Protein AF-A0A151SJ40-F1 (afdb_monomer_lite)

pLDDT: mean 76.91, std 13.56, range [43.62, 94.94]

Structure (mmCIF, N/CA/C/O backbone):
data_AF-A0A151SJ40-F1
#
_entry.id   AF-A0A151SJ40-F1
#
loop_
_atom_site.group_PDB
_atom_site.id
_atom_site.type_symbol
_atom_site.label_atom_id
_atom_site.label_alt_id
_atom_site.label_comp_id
_atom_site.label_asym_id
_atom_site.label_entity_id
_atom_site.label_seq_id
_atom_site.pdbx_PDB_ins_code
_atom_site.Cartn_x
_atom_site.Cartn_y
_atom_site.Cartn_z
_atom_site.occupancy
_atom_site.B_iso_or_equiv
_atom_site.auth_seq_id
_atom_site.auth_comp_id
_atom_site.auth_asym_id
_atom_site.auth_atom_id
_atom_site.pdbx_PDB_model_num
ATOM 1 N N . MET A 1 1 ? -0.707 9.673 -5.184 1.00 43.62 1 MET A N 1
ATOM 2 C CA . MET A 1 1 ? 0.121 8.482 -5.457 1.00 43.62 1 MET A CA 1
ATOM 3 C C . MET A 1 1 ? -0.643 7.648 -6.468 1.00 43.62 1 MET A C 1
ATOM 5 O O . MET A 1 1 ? -1.659 7.075 -6.103 1.00 43.62 1 MET A O 1
ATOM 9 N N . CYS A 1 2 ? -0.255 7.710 -7.741 1.00 48.81 2 CYS A N 1
ATOM 10 C CA . CYS A 1 2 ? -0.964 7.043 -8.834 1.00 48.81 2 CYS A CA 1
ATOM 11 C C . CYS A 1 2 ? -0.187 5.794 -9.246 1.00 48.81 2 CYS A C 1
ATOM 13 O O . CYS A 1 2 ? 1.024 5.862 -9.432 1.00 48.81 2 CYS A O 1
ATOM 15 N N . VAL A 1 3 ? -0.887 4.668 -9.358 1.00 57.59 3 VAL A N 1
ATOM 16 C CA . VAL A 1 3 ? -0.357 3.432 -9.937 1.00 57.59 3 VAL A CA 1
ATOM 17 C C . VAL A 1 3 ? -0.760 3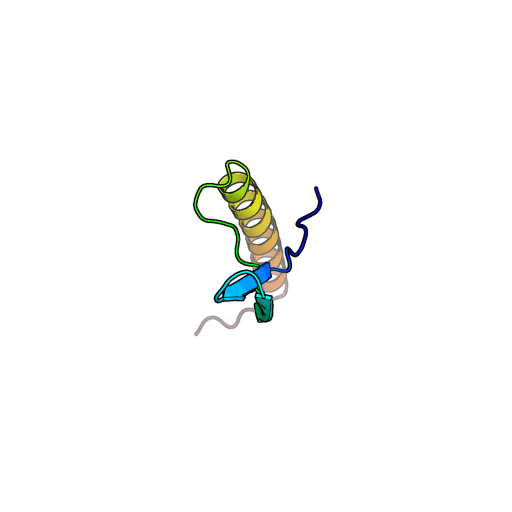.445 -11.407 1.00 57.59 3 VAL A C 1
ATOM 19 O O . VAL A 1 3 ? -1.950 3.416 -11.712 1.00 57.59 3 VAL A O 1
ATOM 22 N N . GLU A 1 4 ? 0.212 3.557 -12.309 1.00 59.41 4 GLU A N 1
ATOM 23 C CA . GLU A 1 4 ? -0.045 3.586 -13.751 1.00 59.41 4 GLU A CA 1
ATOM 24 C C . GLU A 1 4 ? 0.008 2.182 -14.358 1.00 59.41 4 GLU A C 1
ATOM 26 O O . GLU A 1 4 ? 0.876 1.364 -14.041 1.00 59.41 4 GLU A O 1
ATOM 31 N N . ILE A 1 5 ? -0.942 1.910 -15.251 1.00 65.25 5 ILE A N 1
ATOM 32 C CA . ILE A 1 5 ? -1.005 0.676 -16.034 1.00 65.25 5 ILE A CA 1
ATOM 33 C C . ILE A 1 5 ? -0.037 0.827 -17.207 1.00 65.25 5 ILE A C 1
ATOM 35 O O . ILE A 1 5 ? -0.164 1.754 -18.004 1.00 65.25 5 ILE A O 1
ATOM 39 N N . VAL A 1 6 ? 0.924 -0.091 -17.328 1.00 65.00 6 VAL A N 1
ATOM 40 C CA . VAL A 1 6 ? 1.895 -0.072 -18.428 1.00 65.00 6 VAL A CA 1
ATOM 41 C C . VAL A 1 6 ? 1.515 -1.117 -19.470 1.00 65.00 6 VAL A C 1
ATOM 43 O O . VAL A 1 6 ? 1.425 -2.310 -19.177 1.00 65.00 6 VAL A O 1
ATOM 46 N N . HIS A 1 7 ? 1.322 -0.656 -20.702 1.00 73.81 7 HIS A N 1
ATOM 47 C CA . HIS A 1 7 ? 1.056 -1.496 -21.862 1.00 73.81 7 HIS A CA 1
ATOM 48 C C . HIS A 1 7 ? 2.365 -1.850 -22.573 1.00 73.81 7 HIS A C 1
ATOM 50 O O . HIS A 1 7 ? 3.161 -0.966 -22.890 1.00 73.81 7 HIS A O 1
ATOM 56 N N . TYR A 1 8 ? 2.580 -3.137 -22.845 1.00 76.69 8 TYR A N 1
ATOM 57 C CA . TYR A 1 8 ? 3.772 -3.624 -23.538 1.00 76.69 8 TYR A CA 1
ATOM 58 C C . TYR A 1 8 ? 3.397 -4.221 -24.893 1.00 76.69 8 TYR A C 1
ATOM 60 O O . TYR A 1 8 ? 2.318 -4.779 -25.063 1.00 76.69 8 TYR A O 1
ATOM 68 N N . HIS A 1 9 ? 4.311 -4.146 -25.856 1.00 80.38 9 HIS A N 1
ATOM 69 C CA . HIS A 1 9 ? 4.204 -4.858 -27.128 1.00 80.38 9 HIS A CA 1
ATOM 70 C C . HIS A 1 9 ? 5.339 -5.871 -27.223 1.00 80.38 9 HIS A C 1
ATOM 72 O O . HIS A 1 9 ? 6.476 -5.536 -26.884 1.00 80.38 9 HIS A O 1
ATOM 78 N N . ALA A 1 10 ? 5.056 -7.086 -27.699 1.00 78.88 10 ALA A N 1
ATOM 79 C CA . ALA A 1 10 ? 6.134 -8.007 -28.037 1.00 78.88 10 ALA A CA 1
ATOM 80 C C . ALA A 1 10 ? 6.782 -7.546 -29.348 1.00 78.88 10 ALA A C 1
ATOM 82 O O . ALA A 1 10 ? 6.095 -7.137 -30.283 1.00 78.88 10 ALA A O 1
ATOM 83 N N . LEU A 1 11 ? 8.108 -7.593 -29.417 1.00 86.50 11 LEU A N 1
ATOM 84 C CA . LEU A 1 11 ? 8.857 -7.316 -30.639 1.00 86.50 11 LEU A CA 1
ATOM 85 C C . LEU A 1 11 ? 9.382 -8.641 -31.185 1.00 86.50 11 LEU A C 1
ATOM 87 O O . LEU A 1 11 ? 10.214 -9.281 -30.547 1.00 86.50 11 LEU A O 1
ATOM 91 N N . VAL A 1 12 ? 8.914 -9.037 -32.367 1.00 82.31 12 VAL A N 1
ATOM 92 C CA . VAL A 1 12 ? 9.403 -10.217 -33.091 1.00 82.31 12 VAL A CA 1
ATOM 93 C C . VAL A 1 12 ? 9.970 -9.730 -34.413 1.00 82.31 12 VAL A C 1
ATOM 95 O O . VAL A 1 12 ? 9.282 -9.053 -35.166 1.00 82.31 12 VAL A O 1
ATOM 98 N N . ASN A 1 13 ? 11.247 -10.006 -34.685 1.00 87.75 13 ASN A N 1
ATOM 99 C CA . ASN A 1 13 ? 11.933 -9.535 -35.897 1.00 87.75 13 ASN A CA 1
ATOM 100 C C . ASN A 1 13 ? 11.831 -8.012 -36.139 1.00 87.75 13 ASN A C 1
ATOM 102 O O . ASN A 1 13 ? 11.827 -7.565 -37.280 1.00 87.75 13 ASN A O 1
ATOM 106 N N . LYS A 1 14 ? 11.791 -7.211 -35.062 1.00 83.88 14 LYS A N 1
ATOM 107 C CA . LYS A 1 14 ? 11.583 -5.743 -35.067 1.00 83.88 14 LYS A CA 1
ATOM 108 C C . LYS A 1 14 ? 10.171 -5.283 -35.453 1.00 83.88 14 LYS A C 1
ATOM 110 O O . LYS A 1 14 ? 9.923 -4.079 -35.467 1.00 83.88 14 LYS A O 1
ATOM 115 N N . GLU A 1 15 ? 9.239 -6.201 -35.675 1.00 84.69 15 GLU A N 1
ATOM 116 C CA . GLU A 1 15 ? 7.822 -5.883 -35.824 1.00 84.69 15 GLU A CA 1
ATOM 117 C C . GLU A 1 15 ? 7.091 -6.012 -34.486 1.00 84.69 15 GLU A C 1
ATOM 119 O O . GLU A 1 15 ? 7.367 -6.901 -33.676 1.00 84.69 15 GLU A O 1
ATOM 124 N N . LYS A 1 16 ? 6.162 -5.083 -34.232 1.00 83.06 16 LYS A N 1
ATOM 125 C CA . LYS A 1 16 ? 5.327 -5.088 -33.027 1.00 83.06 16 LYS A CA 1
ATOM 126 C C . LYS A 1 16 ? 4.234 -6.139 -33.198 1.00 83.06 16 LYS A C 1
ATOM 128 O O . LYS A 1 16 ? 3.314 -5.943 -33.986 1.00 83.06 16 LYS A O 1
ATOM 133 N N . VAL A 1 17 ? 4.313 -7.225 -32.438 1.00 82.06 17 VAL A N 1
ATOM 134 C CA . VAL A 1 17 ? 3.340 -8.318 -32.460 1.00 82.06 17 VAL A CA 1
ATOM 135 C C . VAL A 1 17 ? 2.591 -8.346 -31.133 1.00 82.06 17 VAL A C 1
ATOM 137 O O . VAL A 1 17 ? 3.160 -8.627 -30.083 1.00 82.06 17 VAL A O 1
ATOM 140 N N . GLY A 1 18 ? 1.289 -8.067 -31.190 1.00 76.81 18 GLY A N 1
ATOM 141 C CA . GLY A 1 18 ? 0.385 -8.196 -30.047 1.00 76.81 18 GLY A CA 1
ATOM 142 C C . GLY A 1 18 ? 0.561 -7.137 -28.952 1.00 76.81 18 GLY A C 1
ATOM 143 O O . GLY A 1 18 ? 1.595 -6.478 -28.815 1.00 76.81 18 GLY A O 1
ATOM 144 N N . LEU A 1 19 ? -0.502 -6.954 -28.173 1.00 78.75 19 LEU A N 1
ATOM 145 C CA . LEU A 1 19 ? -0.529 -6.107 -26.985 1.00 78.75 19 LEU A CA 1
ATOM 146 C C . LEU A 1 19 ? -0.498 -7.022 -25.759 1.00 78.75 19 LEU A C 1
ATOM 148 O O . LEU A 1 19 ? -1.413 -7.817 -25.549 1.00 78.75 19 LEU A O 1
ATOM 152 N N . ILE A 1 20 ? 0.565 -6.924 -24.968 1.00 73.31 20 ILE A N 1
ATOM 153 C CA . ILE A 1 20 ? 0.695 -7.624 -23.695 1.00 73.31 20 ILE A CA 1
ATOM 154 C C . ILE A 1 20 ? 0.157 -6.697 -22.611 1.00 73.31 20 ILE A C 1
ATOM 156 O O . ILE A 1 20 ? 0.768 -5.685 -22.252 1.00 73.31 20 ILE A O 1
ATOM 160 N N . PHE A 1 21 ? -0.996 -7.073 -22.072 1.00 69.06 21 PHE A N 1
ATOM 161 C CA . PHE A 1 21 ? -1.510 -6.496 -20.844 1.00 69.06 21 PHE A CA 1
ATOM 162 C C . PHE A 1 21 ? -0.786 -7.162 -19.676 1.00 69.06 21 PHE A C 1
ATOM 164 O O . PHE A 1 21 ? -1.103 -8.292 -19.306 1.00 69.06 21 PHE A O 1
ATOM 171 N N . LEU A 1 22 ? 0.206 -6.483 -19.098 1.00 62.34 22 LEU A N 1
ATOM 172 C CA . LEU A 1 22 ? 0.664 -6.876 -17.771 1.00 62.34 22 LEU A CA 1
ATOM 173 C C . LEU A 1 22 ? -0.449 -6.492 -16.796 1.00 62.34 22 LEU A C 1
ATOM 175 O O . LEU A 1 22 ? -0.804 -5.318 -16.691 1.00 62.34 22 LEU A O 1
ATOM 179 N N . GLY A 1 23 ? -1.033 -7.488 -16.128 1.00 58.62 23 GLY A N 1
ATOM 180 C CA . GLY A 1 23 ? -1.979 -7.241 -15.045 1.00 58.62 23 GLY A CA 1
ATOM 181 C C . GLY A 1 23 ? -1.350 -6.297 -14.021 1.00 58.62 23 GLY A C 1
ATOM 182 O O . GLY A 1 23 ? -0.142 -6.358 -13.782 1.00 58.62 23 GLY A O 1
ATOM 183 N N . SER A 1 24 ? -2.157 -5.406 -13.450 1.00 60.88 24 SER A N 1
ATOM 184 C CA . SER A 1 24 ? -1.772 -4.416 -12.441 1.00 60.88 24 SER A CA 1
ATOM 185 C C . SER A 1 24 ? -1.390 -5.087 -11.114 1.00 60.88 24 SER A C 1
ATOM 187 O O . SER A 1 24 ? -2.069 -4.971 -10.100 1.00 60.88 24 SER A O 1
ATOM 189 N N . GLY A 1 25 ? -0.287 -5.827 -11.132 1.00 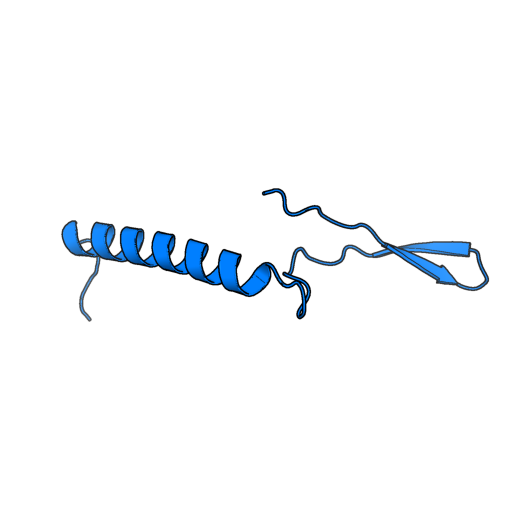58.66 25 GLY A N 1
ATOM 190 C CA . GLY A 1 25 ? 0.435 -6.278 -9.958 1.00 58.66 25 GLY A CA 1
ATOM 191 C C . GLY A 1 25 ? 1.500 -5.253 -9.591 1.00 58.66 25 GLY A C 1
ATOM 192 O O . GLY A 1 25 ? 2.143 -4.659 -10.458 1.00 58.66 25 GLY A O 1
ATOM 193 N N . LEU A 1 26 ? 1.703 -5.055 -8.292 1.00 58.88 26 LEU A N 1
ATOM 194 C CA . LEU A 1 26 ? 2.871 -4.346 -7.787 1.00 58.88 26 LEU A CA 1
ATOM 195 C C . LEU A 1 26 ? 4.123 -5.081 -8.263 1.00 58.88 26 LEU A C 1
ATOM 197 O O . LEU A 1 26 ? 4.314 -6.255 -7.941 1.00 58.88 26 LEU A O 1
ATOM 201 N N . LYS A 1 27 ? 4.950 -4.408 -9.071 1.00 63.00 27 LYS A N 1
ATOM 202 C CA . LYS A 1 27 ? 6.218 -4.974 -9.531 1.00 63.00 27 LYS A CA 1
ATOM 203 C C . LYS A 1 27 ? 7.043 -5.318 -8.295 1.00 63.00 27 LYS A C 1
ATOM 205 O O . LYS A 1 27 ? 7.393 -4.437 -7.515 1.00 63.00 27 LYS A O 1
ATOM 210 N N . GLN A 1 28 ? 7.319 -6.603 -8.102 1.00 55.53 28 GLN A N 1
ATOM 211 C CA . GLN A 1 28 ? 8.152 -7.082 -7.007 1.00 55.53 28 GLN A CA 1
ATOM 212 C C . GLN A 1 28 ? 9.517 -6.379 -7.110 1.00 55.53 28 GLN A C 1
ATOM 214 O O . GLN A 1 28 ? 10.210 -6.524 -8.114 1.00 55.53 28 GLN A O 1
ATOM 219 N N . GLY A 1 29 ? 9.849 -5.546 -6.119 1.00 58.00 29 GLY A N 1
ATOM 220 C CA . GLY A 1 29 ? 11.030 -4.671 -6.146 1.00 58.00 29 GLY A CA 1
ATOM 221 C C . GLY A 1 29 ? 10.743 -3.172 -6.302 1.00 58.00 29 GLY A C 1
ATOM 222 O O . GLY A 1 29 ? 11.686 -2.388 -6.248 1.00 58.00 29 GLY A O 1
ATOM 223 N N . ASP A 1 30 ? 9.484 -2.743 -6.448 1.00 66.44 30 ASP A N 1
ATOM 224 C CA . ASP A 1 30 ? 9.135 -1.323 -6.326 1.00 66.44 30 ASP A CA 1
ATOM 225 C C . ASP A 1 30 ? 9.276 -0.895 -4.849 1.00 66.44 30 ASP A C 1
ATOM 227 O O . ASP A 1 30 ? 8.590 -1.474 -3.989 1.00 66.44 30 ASP A O 1
ATOM 231 N N . PRO A 1 31 ? 10.140 0.093 -4.531 1.00 62.97 31 PRO A N 1
ATOM 232 C CA . PRO A 1 31 ? 10.377 0.556 -3.162 1.00 62.97 31 PRO A CA 1
ATOM 233 C C . PRO A 1 31 ? 9.110 1.065 -2.456 1.00 62.97 31 PRO A C 1
ATOM 235 O O . PRO A 1 31 ? 9.097 1.175 -1.231 1.00 62.97 31 PRO A O 1
ATOM 238 N N . LEU A 1 32 ? 8.031 1.348 -3.193 1.00 68.50 32 LEU A N 1
ATOM 239 C CA . LEU A 1 32 ? 6.750 1.806 -2.655 1.00 68.50 32 LEU A CA 1
ATOM 240 C C . LEU A 1 32 ? 5.792 0.671 -2.264 1.00 68.50 32 LEU A C 1
ATOM 242 O O . LEU A 1 32 ? 4.846 0.906 -1.507 1.00 68.50 32 LEU A O 1
ATOM 246 N N . SER A 1 33 ? 6.040 -0.562 -2.718 1.00 74.31 33 SER A N 1
ATOM 247 C CA . SER A 1 33 ? 5.178 -1.723 -2.434 1.00 74.31 33 SER A CA 1
ATOM 248 C C . SER A 1 33 ? 4.942 -1.985 -0.943 1.00 74.31 33 SER A C 1
ATOM 250 O O . SER A 1 33 ? 3.790 -2.216 -0.567 1.00 74.31 33 SER A O 1
ATOM 252 N N . PRO A 1 34 ? 5.967 -1.915 -0.067 1.00 78.19 34 PRO A N 1
ATOM 253 C CA . PRO A 1 34 ? 5.775 -2.129 1.366 1.00 78.19 34 PRO A CA 1
ATOM 254 C C . PRO A 1 34 ? 4.863 -1.071 1.997 1.00 78.19 34 PRO A C 1
ATOM 256 O O . PRO A 1 34 ? 4.018 -1.398 2.826 1.00 78.19 34 PRO A O 1
ATOM 259 N N . TYR A 1 35 ? 4.977 0.189 1.570 1.00 83.38 35 TYR A N 1
ATOM 260 C CA . TYR A 1 35 ? 4.153 1.284 2.086 1.00 83.38 35 TYR A CA 1
ATOM 261 C C . TYR A 1 35 ? 2.693 1.151 1.650 1.00 83.38 35 TYR A C 1
ATOM 263 O O . TYR A 1 35 ? 1.791 1.317 2.467 1.00 83.38 35 TYR A O 1
ATOM 271 N N . LEU A 1 36 ? 2.451 0.785 0.389 1.00 81.81 36 LEU A N 1
ATOM 272 C CA . LEU A 1 36 ? 1.103 0.502 -0.112 1.00 81.81 36 LEU A CA 1
ATOM 273 C C . LEU A 1 36 ? 0.455 -0.672 0.622 1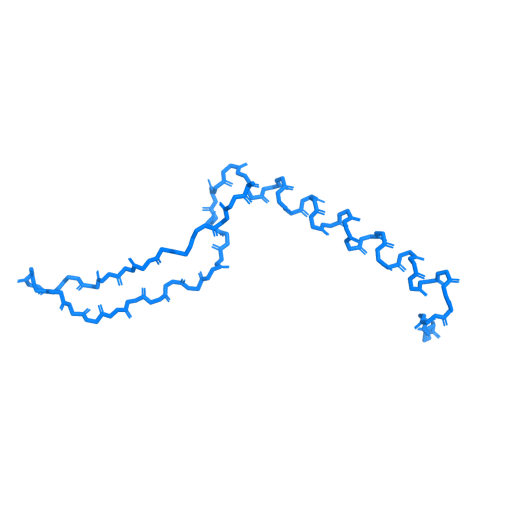.00 81.81 36 LEU A C 1
ATOM 275 O O . LEU A 1 36 ? -0.722 -0.597 0.973 1.00 81.81 36 LEU A O 1
ATOM 279 N N . PHE A 1 37 ? 1.222 -1.730 0.894 1.00 83.62 37 PHE A N 1
ATOM 280 C CA . PHE A 1 37 ? 0.742 -2.866 1.672 1.00 83.62 37 PHE A CA 1
ATOM 281 C C . PHE A 1 37 ? 0.345 -2.449 3.094 1.00 83.62 37 PHE A C 1
ATOM 283 O O . PHE A 1 37 ? -0.756 -2.767 3.534 1.00 83.62 37 PHE A O 1
ATOM 290 N N . ILE A 1 38 ? 1.191 -1.681 3.790 1.00 87.56 38 ILE A N 1
ATOM 291 C CA . ILE A 1 38 ? 0.900 -1.175 5.141 1.00 87.56 38 ILE A CA 1
ATOM 292 C C . ILE A 1 38 ? -0.373 -0.318 5.147 1.00 87.56 38 ILE A C 1
ATOM 294 O O . ILE A 1 38 ? -1.257 -0.547 5.971 1.00 87.56 38 ILE A O 1
ATOM 298 N N . LEU A 1 39 ? -0.502 0.620 4.204 1.00 89.12 39 LEU A N 1
ATOM 299 C CA . LEU A 1 39 ? -1.682 1.482 4.085 1.00 89.12 39 LEU A CA 1
ATOM 300 C C . LEU A 1 39 ? -2.957 0.673 3.798 1.00 89.12 39 LEU A C 1
ATOM 302 O O . LEU A 1 39 ? -3.999 0.913 4.413 1.00 89.12 39 LEU A O 1
ATOM 306 N N . GLY A 1 40 ? -2.873 -0.316 2.905 1.00 91.06 40 GLY A N 1
ATOM 307 C CA . GLY A 1 40 ? -3.978 -1.229 2.616 1.00 91.06 40 GLY A CA 1
ATOM 308 C C . GLY A 1 40 ? -4.391 -2.048 3.841 1.00 91.06 40 GLY A C 1
ATOM 309 O O . GLY A 1 40 ? -5.577 -2.131 4.162 1.00 91.06 40 GLY A O 1
ATOM 310 N N . MET A 1 41 ? -3.416 -2.589 4.574 1.00 94.00 41 MET A N 1
ATOM 311 C CA . MET A 1 41 ? -3.649 -3.365 5.794 1.00 94.00 41 MET A CA 1
ATOM 312 C C . MET A 1 41 ? -4.242 -2.523 6.926 1.00 94.00 41 MET A C 1
ATOM 314 O O . MET A 1 41 ? -5.115 -3.002 7.651 1.00 94.00 41 MET A O 1
ATOM 318 N N . GLU A 1 42 ? -3.830 -1.264 7.073 1.00 94.69 42 GLU A N 1
ATOM 319 C CA . GLU A 1 42 ? -4.412 -0.353 8.059 1.00 94.69 42 GLU A CA 1
ATOM 320 C C . GLU A 1 42 ? -5.889 -0.065 7.747 1.00 94.69 42 GLU A C 1
ATOM 322 O O . GLU A 1 42 ? -6.746 -0.132 8.637 1.00 94.69 42 GLU A O 1
ATOM 327 N N . GLY A 1 43 ? -6.205 0.198 6.474 1.00 94.19 43 GLY A N 1
ATOM 328 C CA . GLY A 1 43 ? -7.578 0.359 5.999 1.00 94.19 43 GLY A CA 1
ATOM 329 C C . GLY A 1 43 ? -8.423 -0.891 6.251 1.00 94.19 43 GLY A C 1
ATOM 330 O O . GLY A 1 43 ? -9.504 -0.801 6.838 1.00 94.19 43 GLY A O 1
ATOM 331 N N . LEU A 1 44 ? -7.901 -2.067 5.896 1.00 93.88 44 LEU A N 1
ATOM 332 C CA . LEU A 1 44 ? -8.559 -3.351 6.133 1.00 93.88 44 LEU A CA 1
ATOM 333 C C . LEU A 1 44 ? -8.804 -3.606 7.629 1.00 93.88 44 LEU A C 1
ATOM 335 O O . LEU A 1 44 ? -9.906 -3.988 8.014 1.00 93.88 44 LEU A O 1
ATOM 339 N N . SER A 1 45 ? -7.822 -3.333 8.493 1.00 93.94 45 SER A N 1
ATOM 340 C CA . SER A 1 45 ? -7.961 -3.480 9.948 1.00 93.94 45 SER A CA 1
ATOM 341 C C . SER A 1 45 ? -9.082 -2.598 10.508 1.00 93.94 45 SER A C 1
ATOM 343 O O . SER A 1 45 ? -9.893 -3.055 11.318 1.00 93.94 45 SER A O 1
ATOM 345 N N . LYS A 1 46 ? -9.180 -1.341 10.051 1.00 94.94 46 LYS A N 1
ATOM 346 C CA . LYS A 1 46 ? -10.263 -0.420 10.441 1.00 94.94 46 LYS A CA 1
ATOM 347 C C . LYS A 1 46 ? -11.629 -0.927 9.979 1.00 94.94 46 LYS A C 1
ATOM 349 O O . LYS A 1 46 ? -12.587 -0.869 10.749 1.00 94.94 46 LYS A O 1
ATOM 354 N N . LEU A 1 47 ? -11.717 -1.451 8.756 1.00 93.69 47 LEU A N 1
ATOM 355 C CA . LEU A 1 47 ? -12.948 -2.036 8.223 1.00 93.69 47 LEU A CA 1
ATOM 356 C C . LEU A 1 47 ? -13.381 -3.261 9.035 1.00 93.69 47 LEU A C 1
ATOM 358 O O . LEU A 1 47 ? -14.523 -3.312 9.480 1.00 93.69 47 LEU A O 1
ATOM 362 N N . LEU A 1 48 ? -12.467 -4.188 9.324 1.00 92.12 48 LEU A N 1
ATOM 363 C CA . LEU A 1 48 ? -12.759 -5.372 10.137 1.00 92.12 48 LEU A CA 1
ATOM 364 C C . LEU A 1 48 ? -13.226 -5.003 11.550 1.00 92.12 48 LEU A C 1
ATOM 366 O O . LEU A 1 48 ? -14.206 -5.559 12.041 1.00 92.12 48 LEU A O 1
ATOM 370 N N . LYS A 1 49 ? -12.591 -4.013 12.189 1.00 92.44 49 LYS A N 1
ATOM 371 C CA . LYS A 1 49 ? -13.039 -3.490 13.492 1.00 92.44 49 LYS A CA 1
ATOM 372 C C . LYS A 1 49 ? -14.449 -2.907 13.421 1.00 92.44 49 LYS A C 1
ATOM 374 O O . LYS A 1 49 ? -15.238 -3.120 14.336 1.00 92.44 49 LYS A O 1
ATOM 379 N N . LYS A 1 50 ? -14.780 -2.197 12.338 1.00 92.81 50 LYS A N 1
ATOM 380 C CA . LYS A 1 50 ? -16.115 -1.627 12.118 1.00 92.81 50 LYS A CA 1
ATOM 381 C C . LYS A 1 50 ? -17.178 -2.713 11.948 1.00 92.81 50 LYS A C 1
ATOM 383 O O . LYS A 1 50 ? -18.236 -2.596 12.554 1.00 92.81 50 LYS A O 1
ATOM 388 N N . VAL A 1 51 ? -16.897 -3.751 11.161 1.00 91.88 51 VAL A N 1
ATOM 389 C CA . VAL A 1 51 ? -17.814 -4.889 10.959 1.00 91.88 51 VAL A CA 1
ATOM 390 C C . VAL A 1 51 ? -17.986 -5.671 12.268 1.00 91.88 51 VAL A C 1
ATOM 392 O O . VAL A 1 51 ? -19.111 -5.971 12.659 1.00 91.88 51 VAL A O 1
ATOM 395 N N . LYS A 1 52 ? -16.900 -5.889 13.027 1.00 89.12 52 LYS A N 1
ATOM 396 C CA . LYS A 1 52 ? -16.962 -6.502 14.365 1.00 89.12 52 LYS A CA 1
ATOM 397 C C . LYS A 1 52 ? -17.824 -5.689 15.334 1.00 89.12 52 LYS A C 1
ATOM 399 O O . LYS A 1 52 ? -18.677 -6.251 16.009 1.00 89.12 52 LYS A O 1
ATOM 404 N N . ALA A 1 53 ? -17.647 -4.368 15.378 1.00 89.12 53 ALA A N 1
ATOM 405 C CA . ALA A 1 53 ? -18.442 -3.486 16.236 1.00 89.12 53 ALA A CA 1
ATOM 406 C C . ALA A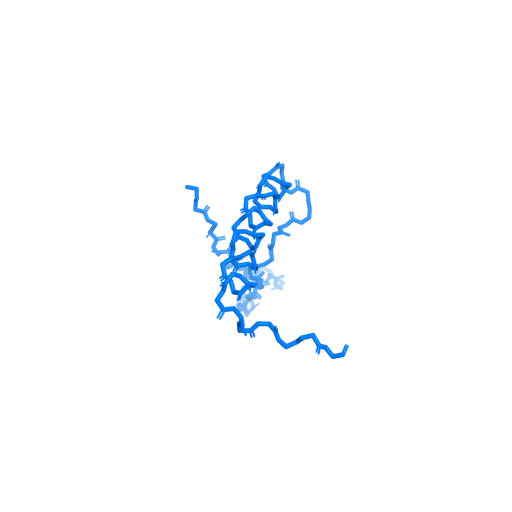 1 53 ? -19.934 -3.449 15.859 1.00 89.12 53 ALA A C 1
ATOM 408 O O . ALA A 1 53 ? -20.769 -3.132 16.700 1.00 89.12 53 ALA A O 1
ATOM 409 N N . ARG A 1 54 ? -20.271 -3.766 14.605 1.00 90.56 54 ARG A N 1
ATOM 410 C CA . ARG A 1 54 ? -21.654 -3.855 14.115 1.00 90.56 54 ARG A CA 1
ATOM 411 C C . ARG A 1 54 ? -22.313 -5.205 14.393 1.00 90.56 54 ARG A C 1
ATOM 413 O O . ARG A 1 54 ? -23.492 -5.354 14.100 1.00 90.56 54 ARG A O 1
ATOM 420 N N . GLY A 1 55 ? -21.578 -6.172 14.947 1.00 84.06 55 GLY A N 1
ATOM 421 C CA . GLY A 1 55 ? -22.084 -7.532 15.149 1.00 84.06 55 GLY A CA 1
ATOM 422 C C . GLY A 1 55 ? -22.327 -8.289 13.838 1.00 84.06 55 GLY A C 1
ATOM 423 O O . GLY A 1 55 ? -23.012 -9.301 13.832 1.00 84.06 55 GLY A O 1
ATOM 424 N N . GLU A 1 56 ? -21.771 -7.800 12.726 1.00 81.88 56 GLU A N 1
ATOM 425 C CA . GLU A 1 56 ? -21.901 -8.399 11.389 1.00 81.88 56 GLU A CA 1
ATOM 426 C C . GLU A 1 56 ? -20.884 -9.537 11.172 1.00 81.88 56 GLU A C 1
ATOM 428 O O . GLU A 1 56 ? -20.911 -10.219 10.149 1.00 81.88 56 GLU A O 1
ATOM 433 N N . VAL A 1 57 ? -19.979 -9.752 12.136 1.00 77.75 57 VAL A N 1
ATOM 434 C CA . VAL A 1 57 ? -19.077 -10.909 12.164 1.00 77.75 57 VAL A CA 1
ATOM 435 C C . VAL A 1 57 ? -19.760 -12.018 12.958 1.00 77.75 57 VAL A C 1
ATOM 437 O O . VAL A 1 57 ? -19.910 -11.907 14.173 1.00 77.75 57 VAL A O 1
ATOM 440 N N . HIS A 1 58 ? -20.168 -13.079 12.267 1.00 73.88 58 HIS A N 1
ATOM 441 C CA . HIS A 1 58 ? -20.614 -14.320 12.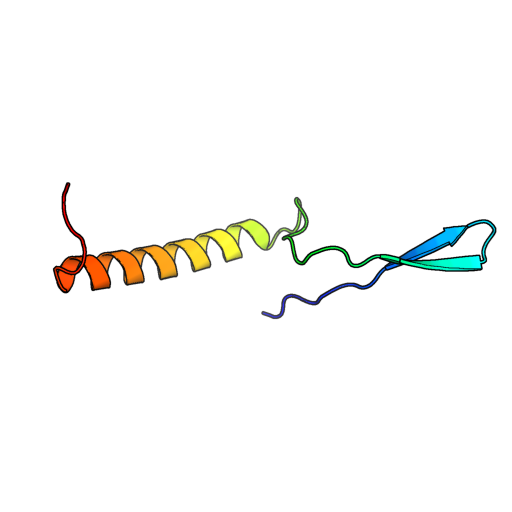893 1.00 73.88 58 HIS A CA 1
ATOM 442 C C . HIS A 1 58 ? -19.380 -15.068 13.419 1.00 73.88 58 HIS A C 1
ATOM 444 O O . HIS A 1 58 ? -18.528 -15.474 12.626 1.00 73.88 58 HIS A O 1
ATOM 450 N N . GLU A 1 59 ? -19.242 -15.192 14.740 1.00 63.25 59 GLU A N 1
ATOM 451 C CA . GLU A 1 59 ? -18.294 -16.144 15.329 1.00 63.25 59 GLU A CA 1
ATOM 452 C C . GLU A 1 59 ? -18.865 -17.550 15.091 1.00 63.25 59 GLU A C 1
ATOM 454 O O . GLU A 1 59 ? -19.990 -17.831 15.504 1.00 63.25 59 GLU A O 1
ATOM 459 N N . ILE A 1 60 ? -18.134 -18.369 14.326 1.00 56.19 60 ILE A N 1
ATOM 460 C CA . ILE A 1 60 ? -18.445 -19.787 14.076 1.00 56.19 60 ILE A CA 1
ATOM 461 C C . ILE A 1 60 ? -18.020 -20.599 15.298 1.00 56.19 60 ILE A C 1
ATOM 463 O O . ILE A 1 60 ? -16.894 -20.341 15.785 1.00 56.19 60 ILE A O 1
#

Radius of gyration: 19.59 Å; chains: 1; bounding box: 34×28×52 Å

Secondary structure (DSSP, 8-state):
---PPPEEEEEETTEEEEEEE--S---TT-TTHHHHHHHHHHHHHHHHHHHHHTT-S---

Foldseek 3Di:
DDQDFDWDFDADPNDTHDIDGDPSDDDVPDPCVVVVVVVVVVVVVVVVVVCVVVVVDDDD

Sequence (60 aa):
MCVEIVHYHALVNKEKVGLIFLGSGLKQGDPLSPYLFILGMEGLSKLLKKVKARGEVHEI

Organism: Cajanus cajan (NCBI:txi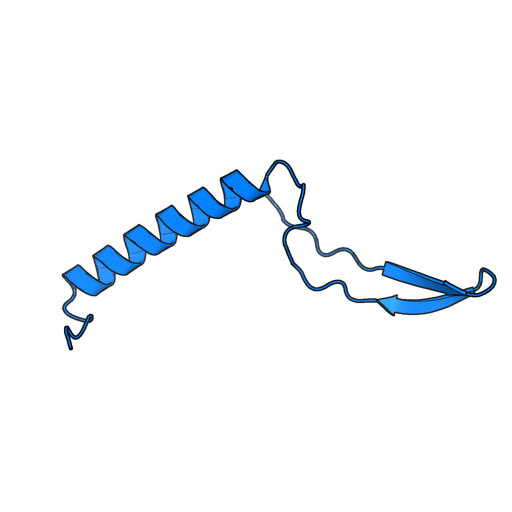d3821)